Protein AF-A0A4S5CPC9-F1 (afdb_monomer)

Nearest PDB structures (foldseek):
  7tzb-assembly1_B  TM=8.221E-01  e=2.985E+00  Homo sapiens
  4wwf-assembly1_A-3  TM=7.282E-01  e=7.522E+00  Cupriavidus metallidurans CH34

Structure (mmCIF, N/CA/C/O backbone):
data_AF-A0A4S5CPC9-F1
#
_entry.id   AF-A0A4S5CPC9-F1
#
loop_
_atom_site.group_PDB
_atom_site.id
_atom_site.type_symbol
_atom_site.label_atom_id
_atom_site.label_alt_id
_atom_site.label_comp_id
_atom_site.label_asym_id
_atom_site.label_entity_id
_atom_site.label_seq_id
_atom_site.pdbx_PDB_ins_code
_atom_site.Cartn_x
_atom_site.Cartn_y
_atom_site.Cartn_z
_atom_site.occupancy
_atom_site.B_iso_or_equiv
_atom_site.auth_seq_id
_atom_site.auth_comp_id
_atom_site.auth_asym_id
_atom_site.auth_atom_id
_atom_site.pdbx_PDB_model_num
ATOM 1 N N . MET A 1 1 ? -12.170 25.425 6.621 1.00 49.66 1 MET A N 1
ATOM 2 C CA . MET A 1 1 ? -11.217 25.200 7.724 1.00 49.66 1 MET A CA 1
ATOM 3 C C . MET A 1 1 ? -9.866 25.629 7.184 1.00 49.66 1 MET A C 1
ATOM 5 O O . MET A 1 1 ? -9.478 25.085 6.161 1.00 49.66 1 MET A O 1
ATOM 9 N N . GLU A 1 2 ? -9.237 26.669 7.732 1.00 61.16 2 GLU A N 1
ATOM 10 C CA . GLU A 1 2 ? -7.896 27.071 7.282 1.00 61.16 2 GLU A CA 1
ATOM 11 C C . GLU A 1 2 ? -6.891 26.003 7.725 1.00 61.16 2 GLU A C 1
ATOM 13 O O . GLU A 1 2 ? -6.788 25.692 8.913 1.00 61.16 2 GLU A O 1
ATOM 18 N N . THR A 1 3 ? -6.206 25.388 6.764 1.00 80.31 3 THR A N 1
ATOM 19 C CA . THR A 1 3 ? -5.184 24.372 7.024 1.00 80.31 3 THR A CA 1
ATOM 20 C C . THR A 1 3 ? -3.846 25.077 7.215 1.00 80.31 3 THR A C 1
ATOM 22 O O . THR A 1 3 ? -3.402 25.786 6.315 1.00 80.31 3 THR A O 1
ATOM 25 N N . ARG A 1 4 ? -3.211 24.896 8.378 1.00 88.81 4 ARG A N 1
ATOM 26 C CA . ARG A 1 4 ? -1.848 25.394 8.634 1.00 88.81 4 ARG A CA 1
ATOM 27 C C . ARG A 1 4 ? -0.845 24.689 7.718 1.00 88.81 4 ARG A C 1
ATOM 29 O O . ARG A 1 4 ? -1.029 23.507 7.418 1.00 88.81 4 ARG A O 1
ATOM 36 N N . SER A 1 5 ? 0.208 25.389 7.304 1.00 93.56 5 SER A N 1
ATOM 37 C CA . SER A 1 5 ? 1.300 24.780 6.536 1.00 93.56 5 SER A CA 1
ATOM 38 C C . SER A 1 5 ? 2.131 23.826 7.408 1.00 93.56 5 SER A C 1
ATOM 40 O O . SER A 1 5 ? 2.104 23.905 8.640 1.00 93.56 5 SER A O 1
ATOM 42 N N . ILE A 1 6 ? 2.888 22.917 6.781 1.00 90.12 6 ILE A N 1
ATOM 43 C CA . ILE A 1 6 ? 3.770 21.979 7.500 1.00 90.12 6 ILE A CA 1
ATOM 44 C C . ILE A 1 6 ? 4.802 22.752 8.331 1.00 90.12 6 ILE A C 1
ATOM 46 O O . ILE A 1 6 ? 5.051 22.401 9.478 1.00 90.12 6 ILE A O 1
ATOM 50 N N . GLU A 1 7 ? 5.345 23.846 7.803 1.00 94.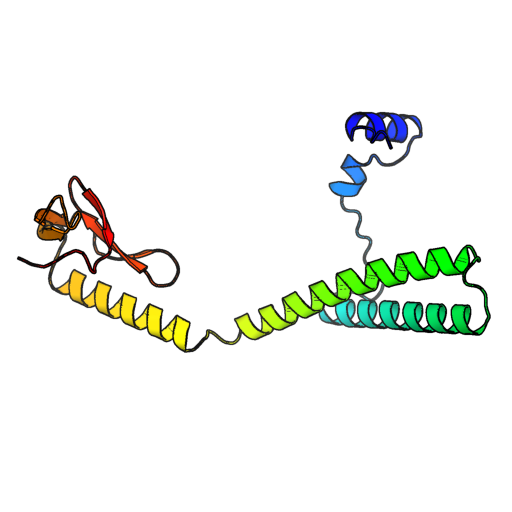31 7 GLU A N 1
ATOM 51 C CA . GLU A 1 7 ? 6.335 24.685 8.484 1.00 94.31 7 GLU A CA 1
ATOM 52 C C . GLU A 1 7 ? 5.752 25.376 9.725 1.00 94.31 7 GLU A C 1
ATOM 54 O O . GLU A 1 7 ? 6.430 25.522 10.744 1.00 94.31 7 GLU A O 1
ATOM 59 N N . GLU A 1 8 ? 4.488 25.801 9.659 1.00 95.81 8 GLU A N 1
ATOM 60 C CA . GLU A 1 8 ? 3.784 26.390 10.799 1.00 95.81 8 GLU A CA 1
ATOM 61 C C . GLU A 1 8 ? 3.524 25.358 11.898 1.00 95.81 8 GLU A C 1
ATOM 63 O O . GLU A 1 8 ? 3.667 25.669 13.083 1.00 95.81 8 GLU A O 1
ATOM 68 N N . LEU A 1 9 ? 3.161 24.134 11.506 1.00 94.50 9 LEU A N 1
ATOM 69 C CA . LEU A 1 9 ? 2.947 23.018 12.424 1.00 94.50 9 LEU A CA 1
ATOM 70 C C . LEU A 1 9 ? 4.259 22.564 13.069 1.00 94.50 9 LEU A C 1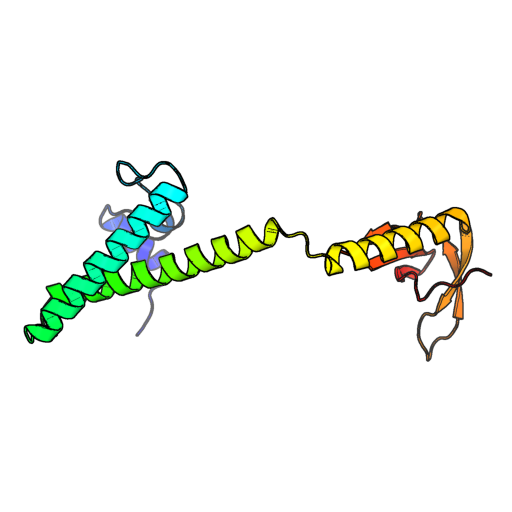
ATOM 72 O O . LEU A 1 9 ? 4.312 22.401 14.285 1.00 94.50 9 LEU A O 1
ATOM 76 N N . ASP A 1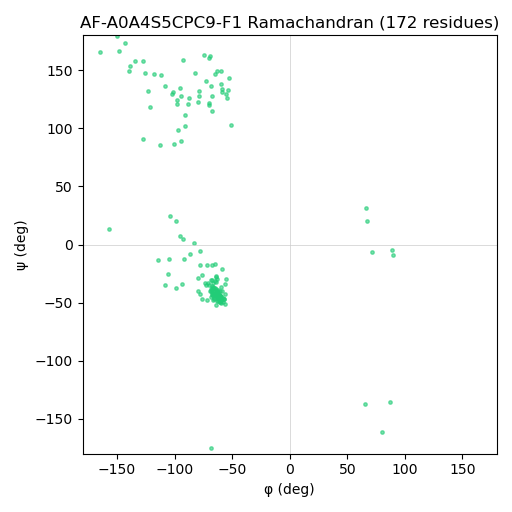 10 ? 5.324 22.424 12.284 1.00 94.88 10 ASP A N 1
ATOM 77 C CA . ASP A 1 10 ? 6.646 22.030 12.767 1.00 94.88 10 ASP A CA 1
ATOM 78 C C . ASP A 1 10 ? 7.212 23.037 13.763 1.00 94.88 10 ASP A C 1
ATOM 80 O O . ASP A 1 10 ? 7.715 22.638 14.814 1.00 94.88 10 ASP A O 1
ATOM 84 N N . ARG A 1 11 ? 7.086 24.339 13.473 1.00 96.88 11 ARG A N 1
ATOM 85 C CA . ARG A 1 11 ? 7.499 25.396 14.401 1.00 96.88 11 ARG A CA 1
ATOM 86 C C . ARG A 1 11 ? 6.743 25.290 15.724 1.00 96.88 11 ARG A C 1
ATOM 88 O O . ARG A 1 11 ? 7.376 25.245 16.774 1.00 96.88 11 ARG A O 1
ATOM 95 N N . ALA A 1 12 ? 5.414 25.189 15.672 1.00 95.94 12 ALA A N 1
ATOM 96 C CA . ALA A 1 12 ? 4.586 25.092 16.873 1.00 95.94 12 ALA A CA 1
ATOM 97 C C . ALA A 1 12 ? 4.909 23.838 17.708 1.00 95.94 12 ALA A C 1
ATOM 99 O O . ALA A 1 12 ? 5.035 23.921 18.927 1.00 95.94 12 ALA A O 1
ATOM 100 N N . LEU A 1 13 ? 5.086 22.680 17.065 1.00 94.31 13 LEU A N 1
ATOM 101 C CA . LEU A 1 13 ? 5.436 21.433 17.753 1.00 94.31 13 LEU A CA 1
ATOM 102 C C . LEU A 1 13 ? 6.844 21.485 18.354 1.00 94.31 13 LEU A C 1
ATOM 104 O O . LEU A 1 13 ? 7.038 21.060 19.494 1.00 94.31 13 LEU A O 1
ATOM 108 N N . SER A 1 14 ? 7.809 22.056 17.630 1.00 94.75 14 SER A N 1
ATOM 109 C CA . SER A 1 14 ? 9.176 22.223 18.124 1.00 94.75 14 SER A CA 1
ATOM 110 C C . SER A 1 14 ? 9.235 23.146 19.343 1.00 94.75 14 SER A C 1
ATOM 112 O O . SER A 1 14 ? 9.982 22.862 20.277 1.00 94.75 14 SER A O 1
ATOM 114 N N . GLU A 1 15 ? 8.455 24.230 19.365 1.00 97.19 15 GLU A N 1
ATOM 115 C CA . GLU A 1 15 ? 8.348 25.138 20.518 1.00 97.19 15 GLU A CA 1
ATOM 116 C C . GLU A 1 15 ? 7.770 24.438 21.758 1.00 97.19 15 GLU A C 1
ATOM 118 O O . GLU A 1 15 ? 8.132 24.765 22.887 1.00 97.19 15 GLU A O 1
ATOM 123 N N . MET A 1 16 ? 6.921 23.427 21.555 1.00 95.62 16 MET A N 1
ATOM 124 C CA . MET A 1 16 ? 6.369 22.580 22.616 1.00 95.62 16 MET A CA 1
ATOM 125 C C . MET A 1 16 ? 7.300 21.425 23.029 1.00 95.62 16 MET A C 1
ATOM 127 O O . MET A 1 16 ? 6.924 20.614 23.876 1.00 95.62 16 MET A O 1
ATOM 131 N N . GLY A 1 17 ? 8.494 21.310 22.437 1.00 90.19 17 GLY A N 1
ATOM 132 C CA . GLY A 1 17 ? 9.411 20.191 22.675 1.00 90.19 17 GLY A CA 1
ATOM 133 C C . GLY A 1 17 ? 8.892 18.846 22.150 1.00 90.19 17 GLY A C 1
ATOM 134 O O . GLY A 1 17 ? 9.326 17.794 22.618 1.00 90.19 17 GLY A O 1
ATOM 135 N N . MET A 1 18 ? 7.945 18.870 21.209 1.00 90.44 18 MET A N 1
ATOM 136 C CA . MET A 1 18 ? 7.380 17.681 20.577 1.00 90.44 18 MET A CA 1
ATOM 137 C C . MET A 1 18 ? 8.132 17.329 19.291 1.00 90.44 18 MET A C 1
ATOM 139 O O . MET A 1 18 ? 8.781 18.169 18.670 1.00 90.44 18 MET A O 1
ATOM 143 N N . LEU A 1 19 ? 8.004 16.068 18.874 1.00 85.88 19 LEU A N 1
ATOM 144 C CA . LEU A 1 19 ? 8.434 15.626 17.550 1.00 85.88 19 LEU A CA 1
ATOM 145 C C . LEU A 1 19 ? 7.677 16.439 16.482 1.00 85.88 19 LEU A C 1
ATOM 147 O O . LEU A 1 19 ? 6.465 16.624 16.602 1.00 85.88 19 LEU A O 1
ATOM 151 N N . THR A 1 20 ? 8.371 16.944 15.463 1.00 91.75 20 THR A N 1
ATOM 152 C CA . THR A 1 20 ? 7.728 17.725 14.394 1.00 91.75 20 THR A CA 1
ATOM 153 C C . THR A 1 20 ? 6.936 16.827 13.438 1.00 91.75 20 THR A C 1
ATOM 155 O O . THR A 1 20 ? 7.162 15.615 13.392 1.00 91.75 20 THR A O 1
ATOM 158 N N . VAL A 1 21 ? 6.028 17.395 12.636 1.00 89.06 21 VAL A N 1
ATOM 159 C CA . VAL A 1 21 ? 5.290 16.641 11.607 1.00 89.06 21 VAL A CA 1
ATOM 160 C C . VAL A 1 21 ? 6.271 16.047 10.601 1.00 89.06 21 VAL A C 1
ATOM 162 O O . VAL A 1 21 ? 6.195 14.859 10.297 1.00 89.06 21 VAL A O 1
ATOM 165 N N . THR A 1 22 ? 7.255 16.830 10.154 1.00 88.50 22 THR A N 1
ATOM 166 C CA . THR A 1 22 ? 8.324 16.337 9.271 1.00 88.50 22 THR A CA 1
ATOM 167 C C . THR A 1 22 ? 9.062 15.152 9.894 1.00 88.50 22 THR A C 1
ATOM 169 O O . THR A 1 22 ? 9.313 14.159 9.217 1.00 88.50 22 THR A O 1
ATOM 172 N N . GLN A 1 23 ? 9.374 15.196 11.190 1.00 84.00 23 GLN A N 1
ATOM 173 C CA . GLN A 1 23 ? 10.034 14.087 11.884 1.00 84.00 23 GLN A CA 1
ATOM 174 C C . GLN A 1 23 ? 9.118 12.872 12.089 1.00 84.00 23 GLN A C 1
ATOM 176 O O . GLN A 1 23 ? 9.599 11.744 12.050 1.00 84.00 23 GLN A O 1
ATOM 181 N N . MET A 1 24 ? 7.813 13.065 12.281 1.00 84.00 24 MET A N 1
ATOM 182 C CA . MET A 1 24 ? 6.840 11.968 12.329 1.00 84.00 24 MET A CA 1
ATOM 183 C C . MET A 1 24 ? 6.688 11.280 10.967 1.00 84.00 24 MET A C 1
ATOM 185 O O . MET A 1 24 ? 6.552 10.063 10.917 1.00 84.00 24 MET A O 1
ATOM 189 N N . ILE A 1 25 ? 6.728 12.044 9.872 1.00 82.19 25 ILE A N 1
ATOM 190 C CA . ILE A 1 25 ? 6.594 11.530 8.500 1.00 82.19 25 ILE A CA 1
ATOM 191 C C . ILE A 1 25 ? 7.897 10.876 8.013 1.00 82.19 25 ILE A C 1
ATOM 193 O O . ILE A 1 25 ? 7.854 9.821 7.385 1.00 82.19 25 ILE A O 1
ATOM 197 N N . HIS A 1 26 ? 9.051 11.496 8.284 1.00 74.12 26 HIS A N 1
ATOM 198 C CA . HIS A 1 26 ? 10.355 11.088 7.742 1.00 74.12 26 HIS A CA 1
ATOM 199 C C . HIS A 1 26 ? 11.277 10.369 8.735 1.00 74.12 26 HIS A C 1
ATOM 201 O O . HIS A 1 26 ? 12.307 9.830 8.326 1.00 74.12 26 HIS A O 1
ATOM 207 N N . GLY A 1 27 ? 10.964 10.381 10.033 1.00 62.28 27 GLY A N 1
ATOM 208 C CA . GLY A 1 27 ? 11.702 9.621 11.044 1.00 62.28 27 GLY A CA 1
ATOM 209 C C . GLY A 1 27 ? 11.505 8.113 10.874 1.00 62.28 27 GLY A C 1
ATOM 210 O O . GLY A 1 27 ? 10.858 7.668 9.935 1.00 62.28 27 GLY A O 1
ATOM 211 N N . GLN A 1 28 ? 12.046 7.302 11.786 1.00 58.09 28 GLN A N 1
ATOM 212 C CA . GLN A 1 28 ? 11.658 5.890 11.906 1.00 58.09 28 GLN A CA 1
ATOM 213 C C . GLN A 1 28 ? 10.560 5.766 12.974 1.00 58.09 28 GLN A C 1
ATOM 215 O O . GLN A 1 28 ? 10.891 5.569 14.143 1.00 58.09 28 GLN A O 1
ATOM 220 N N . PRO A 1 29 ? 9.258 5.873 12.648 1.00 54.66 29 PRO A N 1
ATOM 221 C CA . PRO A 1 29 ? 8.198 5.963 13.644 1.00 54.66 29 PRO A CA 1
ATOM 222 C C . PRO A 1 29 ? 7.531 4.596 13.856 1.00 54.66 29 PRO A C 1
ATOM 224 O O . PRO A 1 29 ? 6.403 4.514 14.329 1.00 54.66 29 PRO A O 1
ATOM 227 N N . LEU A 1 30 ? 8.204 3.501 13.493 1.00 56.69 30 LEU A N 1
ATOM 228 C CA . LEU A 1 30 ? 7.661 2.153 13.608 1.00 56.69 30 LEU A CA 1
ATOM 229 C C . LEU A 1 30 ? 8.442 1.381 14.666 1.00 56.69 30 LEU A C 1
ATOM 231 O O . LEU A 1 30 ? 9.378 0.638 14.369 1.00 56.69 30 LEU A O 1
ATOM 235 N N . MET A 1 31 ? 8.030 1.530 15.925 1.00 60.28 31 MET A N 1
ATOM 236 C CA . MET A 1 31 ? 8.317 0.483 16.898 1.00 60.28 31 MET A CA 1
ATOM 237 C C . MET A 1 31 ? 7.495 -0.743 16.506 1.00 60.28 31 MET A C 1
ATOM 239 O O . MET A 1 31 ? 6.266 -0.713 16.524 1.00 60.28 31 MET A O 1
ATOM 243 N N . ARG A 1 32 ? 8.179 -1.824 16.118 1.00 63.59 32 ARG A N 1
ATOM 244 C CA . ARG A 1 32 ? 7.526 -3.108 15.848 1.00 63.59 32 ARG A CA 1
ATOM 245 C C . ARG A 1 32 ? 6.804 -3.577 17.109 1.00 63.59 32 ARG A C 1
ATOM 247 O O . ARG A 1 32 ? 7.398 -3.603 18.186 1.00 63.59 32 ARG A O 1
ATOM 254 N N . HIS A 1 33 ? 5.540 -3.970 16.968 1.00 70.69 33 HIS A N 1
ATOM 255 C CA . HIS A 1 33 ? 4.837 -4.662 18.042 1.00 70.69 33 HIS A CA 1
ATOM 256 C C . HIS A 1 33 ? 5.583 -5.963 18.367 1.00 70.69 33 HIS A C 1
ATOM 258 O O . HIS A 1 33 ? 6.030 -6.674 17.462 1.00 70.69 33 HIS A O 1
ATOM 264 N N . ALA A 1 34 ? 5.717 -6.289 19.654 1.00 72.25 34 ALA A N 1
ATOM 265 C CA . ALA A 1 34 ? 6.350 -7.532 20.080 1.00 72.25 34 ALA A CA 1
ATOM 266 C C . ALA A 1 34 ? 5.653 -8.737 19.420 1.00 72.25 34 ALA A C 1
ATOM 268 O O . ALA A 1 34 ? 4.425 -8.832 19.444 1.00 72.25 34 ALA A O 1
ATOM 269 N N . GLY A 1 35 ? 6.431 -9.630 18.805 1.00 74.38 35 GLY A N 1
ATOM 270 C CA . GLY A 1 35 ? 5.921 -10.818 18.110 1.00 74.38 35 GLY A CA 1
ATOM 271 C C . GLY A 1 35 ? 5.564 -10.629 16.630 1.00 74.38 35 GLY A C 1
ATOM 272 O O . GLY A 1 35 ? 5.262 -11.617 15.974 1.00 74.38 35 GLY A O 1
ATOM 273 N N . VAL A 1 36 ? 5.641 -9.410 16.084 1.00 86.25 36 VAL A N 1
ATOM 274 C CA . VAL A 1 36 ? 5.508 -9.164 14.639 1.00 86.25 36 VAL A CA 1
ATOM 275 C C . VAL A 1 36 ? 6.905 -9.062 14.027 1.00 86.25 36 VAL A C 1
ATOM 277 O O . VAL A 1 36 ? 7.570 -8.026 14.131 1.00 86.25 36 VAL A O 1
ATOM 280 N N . CYS A 1 37 ? 7.382 -10.158 13.436 1.00 85.44 37 CYS A N 1
ATOM 281 C CA . CYS A 1 37 ? 8.747 -10.272 12.911 1.00 85.44 37 CYS A CA 1
ATOM 282 C C . CYS A 1 37 ? 8.839 -10.430 11.389 1.00 85.44 37 CYS A C 1
ATOM 284 O O . CYS A 1 37 ? 9.921 -10.230 10.837 1.00 85.44 37 CYS A O 1
ATOM 286 N N . ASP A 1 38 ? 7.728 -10.721 10.722 1.00 85.56 38 ASP A N 1
ATOM 287 C CA . ASP A 1 38 ? 7.622 -10.932 9.277 1.00 85.56 38 ASP A CA 1
ATOM 288 C C . ASP A 1 38 ? 6.226 -10.517 8.765 1.00 85.56 38 ASP A C 1
ATOM 290 O O . ASP A 1 38 ? 5.380 -10.040 9.526 1.00 85.56 38 ASP A O 1
ATOM 294 N N . LEU A 1 39 ? 5.997 -10.641 7.453 1.00 88.06 39 LEU A N 1
ATOM 295 C CA . LEU A 1 39 ? 4.737 -10.236 6.820 1.00 88.06 39 LEU A CA 1
ATOM 296 C C . LEU A 1 39 ? 3.554 -11.129 7.217 1.00 88.06 39 LEU A C 1
ATOM 298 O O . LEU A 1 39 ? 2.432 -10.632 7.309 1.00 88.06 39 LEU A O 1
ATOM 302 N N . ASP A 1 40 ? 3.790 -12.410 7.497 1.00 86.06 40 ASP A N 1
ATOM 303 C CA . ASP A 1 40 ? 2.735 -13.351 7.884 1.00 86.06 40 ASP A CA 1
ATOM 304 C C . ASP A 1 40 ? 2.240 -13.061 9.304 1.00 86.06 40 ASP A C 1
ATOM 306 O O . ASP A 1 40 ? 1.039 -12.909 9.546 1.00 86.06 40 ASP A O 1
ATOM 310 N N . THR A 1 41 ? 3.172 -12.886 10.242 1.00 88.62 41 THR A N 1
ATOM 311 C CA . THR A 1 41 ? 2.873 -12.466 11.617 1.00 88.62 41 THR A CA 1
ATOM 312 C C . THR A 1 41 ? 2.263 -11.064 11.655 1.00 88.62 41 THR A C 1
ATOM 314 O O . THR A 1 41 ? 1.376 -10.804 12.472 1.00 88.62 41 THR A O 1
ATOM 317 N N . PHE A 1 42 ? 2.644 -10.173 10.731 1.00 90.38 42 PHE A N 1
ATOM 318 C CA . PHE A 1 42 ? 1.984 -8.877 10.560 1.00 90.38 42 PHE A CA 1
ATOM 319 C C . PHE A 1 42 ? 0.539 -9.022 10.071 1.00 90.38 42 PHE A C 1
ATOM 321 O O . PHE A 1 42 ? -0.355 -8.414 10.662 1.00 90.38 42 PHE A O 1
ATOM 328 N N . LYS A 1 43 ? 0.279 -9.869 9.064 1.00 91.12 43 LYS A N 1
ATOM 329 C CA . LYS A 1 43 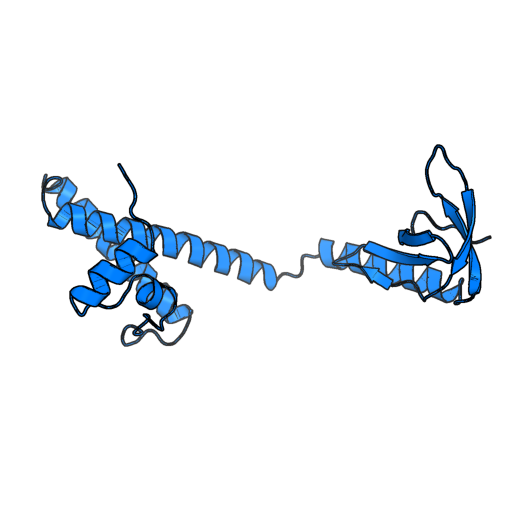? -1.080 -10.157 8.575 1.00 91.12 43 LYS A CA 1
ATOM 330 C C . LYS A 1 43 ? -1.974 -10.687 9.686 1.00 91.12 43 LYS A C 1
ATOM 332 O O . LYS A 1 43 ? -3.109 -10.233 9.848 1.00 91.12 43 LYS A O 1
ATOM 337 N N . GLN A 1 44 ? -1.461 -11.646 10.451 1.00 90.50 44 GLN A N 1
ATOM 338 C CA . GLN A 1 44 ? -2.183 -12.252 11.560 1.00 90.50 44 GLN A CA 1
ATOM 339 C C . GLN A 1 44 ? -2.541 -11.203 12.616 1.00 90.50 44 GLN A C 1
ATOM 341 O O . GLN A 1 44 ? -3.695 -11.112 13.035 1.00 90.50 44 GLN A O 1
ATOM 346 N N . TRP A 1 45 ? -1.568 -10.381 13.013 1.00 92.56 45 TRP A N 1
ATOM 347 C CA . TRP A 1 45 ? -1.787 -9.306 13.975 1.00 92.56 45 TRP A CA 1
ATOM 348 C C . TRP A 1 45 ? -2.803 -8.275 13.467 1.00 92.56 45 TRP A C 1
ATOM 350 O O . TRP A 1 45 ? -3.714 -7.897 14.204 1.00 92.56 45 TRP A O 1
ATOM 360 N N . LEU A 1 46 ? -2.697 -7.866 12.201 1.00 92.88 46 LEU A N 1
ATOM 361 C CA . LEU A 1 46 ? -3.600 -6.901 11.579 1.00 92.88 46 LEU A CA 1
ATOM 362 C C . LEU A 1 46 ? -5.040 -7.430 11.510 1.00 92.88 46 LEU A C 1
ATOM 364 O O . LEU A 1 46 ? -5.977 -6.720 11.872 1.00 92.88 46 LEU A O 1
ATOM 368 N N . THR A 1 47 ? -5.204 -8.698 11.125 1.00 93.44 47 THR A N 1
ATOM 369 C CA . THR A 1 47 ? -6.505 -9.385 11.087 1.00 93.44 47 THR A CA 1
ATOM 370 C C . THR A 1 47 ? -7.129 -9.433 12.479 1.00 93.44 47 THR A C 1
ATOM 372 O O . THR A 1 47 ? -8.279 -9.037 12.656 1.00 93.44 47 THR A O 1
ATOM 375 N N . MET A 1 48 ? -6.353 -9.833 13.492 1.00 94.88 48 MET A N 1
ATOM 376 C CA . MET A 1 48 ? -6.809 -9.872 14.883 1.00 94.88 48 MET A CA 1
ATOM 377 C C . MET A 1 4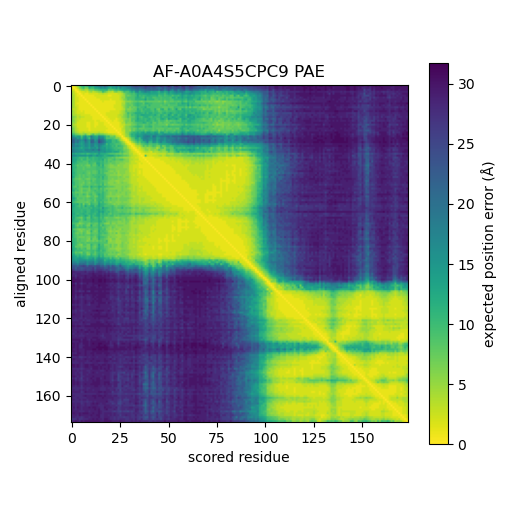8 ? -7.286 -8.493 15.361 1.00 94.88 48 MET A C 1
ATOM 379 O O . MET A 1 48 ? -8.365 -8.385 15.938 1.00 94.88 48 MET A O 1
ATOM 383 N N . ARG A 1 49 ? -6.528 -7.422 15.086 1.00 94.25 49 ARG A N 1
ATOM 384 C CA . ARG A 1 49 ? -6.890 -6.054 15.499 1.00 94.25 49 ARG A CA 1
ATOM 385 C C . ARG A 1 49 ? -8.121 -5.514 14.785 1.00 94.25 49 ARG A C 1
ATOM 387 O O . ARG A 1 49 ? -8.956 -4.858 15.417 1.00 94.25 49 ARG A O 1
ATOM 394 N N . HIS A 1 50 ? -8.254 -5.812 13.496 1.00 95.00 50 HIS A N 1
ATOM 395 C CA . HIS A 1 50 ? -9.455 -5.503 12.732 1.00 95.00 50 HIS A CA 1
ATOM 396 C C . HIS A 1 50 ? -10.684 -6.209 13.333 1.00 95.00 50 HIS A C 1
ATOM 398 O O . HIS A 1 50 ? -11.684 -5.556 13.636 1.00 95.00 50 HIS A O 1
ATOM 404 N N . GLU A 1 51 ? -10.593 -7.517 13.592 1.00 95.88 51 GLU A N 1
ATOM 405 C CA . GLU A 1 51 ? -11.686 -8.297 14.183 1.00 95.88 51 GLU A CA 1
ATOM 406 C C . GLU A 1 51 ? -12.071 -7.828 15.590 1.00 95.88 51 GLU A C 1
ATOM 408 O O . GLU A 1 51 ? -13.258 -7.704 15.894 1.00 95.88 51 GLU A O 1
ATOM 413 N N . GLU A 1 52 ? -11.093 -7.559 16.458 1.00 95.38 52 GLU A N 1
ATOM 414 C CA . GLU A 1 52 ? -11.329 -7.025 17.804 1.00 95.38 52 GLU A CA 1
ATOM 415 C C . GLU A 1 52 ? -12.094 -5.700 17.746 1.00 95.38 52 GLU A C 1
ATOM 417 O O . GLU A 1 52 ? -13.127 -5.548 18.402 1.00 95.38 52 GLU A O 1
ATOM 422 N N . SER A 1 53 ? -11.632 -4.770 16.907 1.00 95.38 53 SER A N 1
ATOM 423 C CA . SER A 1 53 ? -12.256 -3.453 16.752 1.00 95.38 53 SER A CA 1
ATOM 424 C C . SER A 1 53 ? -13.679 -3.572 16.198 1.00 95.38 53 SER A C 1
ATOM 426 O O . SER A 1 53 ? -14.586 -2.875 16.654 1.00 95.38 53 SER A O 1
ATOM 428 N N . LEU A 1 54 ? -13.909 -4.498 15.261 1.00 95.56 54 LEU A N 1
ATOM 429 C CA . LEU A 1 54 ? -15.236 -4.768 14.708 1.00 95.56 54 LEU A CA 1
ATOM 430 C C . LEU A 1 54 ? -16.189 -5.351 15.763 1.00 95.56 54 LEU A C 1
ATOM 432 O O . LEU A 1 54 ? -17.337 -4.911 15.860 1.00 95.56 54 LEU A O 1
ATOM 436 N N . ARG A 1 55 ? -15.719 -6.294 16.591 1.00 97.56 55 ARG A N 1
ATOM 437 C CA . ARG A 1 55 ? -16.508 -6.852 17.704 1.00 97.56 55 ARG A CA 1
ATOM 438 C C . ARG A 1 55 ? -16.859 -5.776 18.731 1.00 97.56 55 ARG A C 1
ATOM 440 O O . ARG A 1 55 ? -18.015 -5.690 19.139 1.00 97.56 55 ARG A O 1
ATOM 447 N N . MET A 1 56 ? -15.899 -4.931 19.112 1.00 97.00 56 MET A N 1
ATOM 448 C CA . MET A 1 56 ? -16.136 -3.816 20.038 1.00 97.00 56 MET A CA 1
ATOM 449 C C . MET A 1 56 ? -17.152 -2.821 19.473 1.00 97.00 56 MET A C 1
ATOM 451 O O . MET A 1 56 ? -18.089 -2.443 20.173 1.00 97.00 56 MET A O 1
ATOM 455 N N . LYS A 1 57 ? -17.011 -2.444 18.196 1.00 96.44 57 LYS A N 1
ATOM 456 C CA . LYS A 1 57 ? -17.962 -1.571 17.500 1.00 96.44 57 LYS A CA 1
ATOM 457 C C . LYS A 1 57 ? -19.373 -2.151 17.555 1.00 96.44 57 LYS A C 1
ATOM 459 O O . LYS A 1 57 ? -20.302 -1.449 17.942 1.00 96.44 57 LYS A O 1
ATOM 464 N N . ALA A 1 58 ? -19.530 -3.423 17.186 1.00 97.06 58 ALA A N 1
ATOM 465 C CA . ALA A 1 58 ? -20.826 -4.094 17.200 1.00 97.06 58 ALA A CA 1
ATOM 466 C C . ALA A 1 58 ? -21.438 -4.124 18.609 1.00 97.06 58 ALA A C 1
ATOM 468 O O . ALA A 1 58 ? -22.611 -3.795 18.766 1.00 97.06 58 ALA A O 1
ATOM 469 N N . GLY 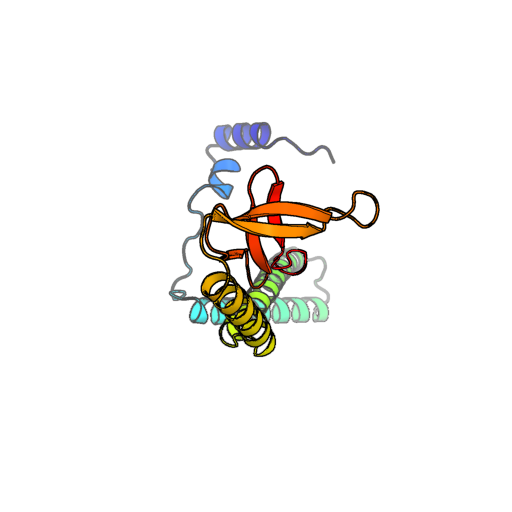A 1 59 ? -20.639 -4.443 19.633 1.00 97.56 59 GLY A N 1
ATOM 470 C CA . GLY A 1 59 ? -21.088 -4.429 21.027 1.00 97.56 59 GLY A CA 1
ATOM 471 C C . GLY A 1 59 ? -21.566 -3.049 21.484 1.00 97.56 59 GLY A C 1
ATOM 472 O O . GLY A 1 59 ? -22.635 -2.934 22.071 1.00 97.56 59 GLY A O 1
ATOM 473 N N . LEU A 1 60 ? -20.827 -1.986 21.156 1.00 97.25 60 LEU A N 1
ATOM 474 C CA . LEU A 1 60 ? -21.205 -0.619 21.526 1.00 97.25 60 LEU A CA 1
ATOM 475 C C . LEU A 1 60 ? -22.478 -0.133 20.822 1.00 97.25 60 LEU A C 1
ATOM 477 O O . LEU A 1 60 ? -23.235 0.620 21.429 1.00 97.25 60 LEU A O 1
ATOM 481 N N . ILE A 1 61 ? -22.728 -0.568 19.583 1.00 96.75 61 ILE A N 1
ATOM 482 C CA . ILE A 1 61 ? -23.988 -0.293 18.872 1.00 96.75 61 ILE A CA 1
ATOM 483 C C . ILE A 1 61 ? -25.150 -1.003 19.568 1.00 96.75 61 ILE A C 1
ATOM 485 O O . ILE A 1 61 ? -26.176 -0.391 19.846 1.00 96.75 61 ILE A O 1
ATOM 489 N N . VAL A 1 62 ? -24.988 -2.290 19.891 1.00 97.81 62 VAL A N 1
ATOM 490 C CA . VAL A 1 62 ? -26.017 -3.062 20.610 1.00 97.81 62 VAL A CA 1
ATOM 491 C C . VAL A 1 62 ? -26.328 -2.437 21.976 1.00 97.81 62 VAL A C 1
ATOM 493 O O . VAL A 1 62 ? -27.488 -2.390 22.378 1.00 97.81 62 VAL A O 1
ATOM 496 N N . ASP A 1 63 ? -25.313 -1.902 22.651 1.00 97.56 63 ASP A N 1
ATOM 497 C CA . ASP A 1 63 ? -25.442 -1.210 23.934 1.00 97.56 63 ASP A CA 1
ATOM 498 C C . ASP A 1 63 ? -25.984 0.235 23.827 1.00 97.56 63 ASP A C 1
ATOM 500 O O . ASP A 1 63 ? -26.177 0.882 24.860 1.00 97.56 63 ASP A O 1
ATOM 504 N N . GLY A 1 64 ? -26.189 0.779 22.619 1.00 96.69 64 GLY A N 1
ATOM 505 C CA . GLY A 1 64 ? -26.633 2.164 22.406 1.00 96.69 64 GLY A CA 1
ATOM 506 C C . GLY A 1 64 ? -25.614 3.232 22.843 1.00 96.69 64 GLY A C 1
ATOM 507 O O . GLY A 1 64 ? -25.990 4.298 23.341 1.00 96.69 64 GLY A O 1
ATOM 508 N N . LYS A 1 65 ? -24.312 2.931 22.740 1.00 96.81 65 LYS A N 1
ATOM 509 C CA . LYS A 1 65 ? -23.191 3.768 23.213 1.00 96.81 65 LYS A CA 1
ATOM 510 C C . LYS A 1 65 ? -22.460 4.511 22.091 1.00 96.81 65 LYS A C 1
ATOM 512 O O . LYS A 1 65 ? -21.303 4.898 22.261 1.00 96.81 65 LYS A O 1
ATOM 517 N N . GLU A 1 66 ? -23.110 4.766 20.962 1.00 96.12 66 GLU A N 1
ATOM 518 C CA . GLU A 1 66 ? -22.491 5.385 19.780 1.00 96.12 66 GLU A CA 1
ATOM 519 C C . GLU A 1 66 ? -22.017 6.829 20.006 1.00 96.12 66 GLU A C 1
ATOM 521 O O . GLU A 1 66 ? -21.214 7.345 19.239 1.00 96.12 66 GLU A O 1
ATOM 526 N N . LYS A 1 67 ? -22.486 7.490 21.071 1.00 94.88 67 LYS A N 1
ATOM 527 C CA . LYS A 1 67 ? -22.054 8.846 21.459 1.00 94.88 67 LYS A CA 1
ATOM 528 C C . LYS A 1 67 ? -20.896 8.864 22.463 1.00 94.88 67 LYS A C 1
ATOM 530 O O . LYS A 1 67 ? -20.574 9.922 22.991 1.00 94.88 67 LYS A O 1
ATOM 535 N N . SER A 1 68 ? -20.340 7.705 22.812 1.00 94.88 68 SER A N 1
ATOM 536 C CA . SER A 1 68 ? -19.233 7.624 23.770 1.00 94.88 68 SER A CA 1
ATOM 537 C C . SER A 1 68 ? -17.887 7.913 23.103 1.00 94.88 68 SER A C 1
ATOM 539 O O . SER A 1 68 ? -17.663 7.515 21.963 1.00 94.88 68 SER A O 1
ATOM 541 N N . GLU A 1 69 ? -16.950 8.515 23.841 1.00 95.50 69 GLU A N 1
ATOM 542 C CA . GLU A 1 69 ? -15.559 8.701 23.382 1.00 95.50 69 GLU A CA 1
ATOM 543 C C . GLU A 1 69 ? -14.903 7.363 23.008 1.00 95.50 69 GLU A C 1
ATOM 545 O O . GLU A 1 69 ? -14.132 7.271 22.054 1.00 95.50 69 GLU A O 1
ATOM 550 N N . LEU A 1 70 ? -15.260 6.289 23.723 1.00 94.31 70 LEU A N 1
ATOM 551 C CA . LEU A 1 70 ? -14.805 4.941 23.398 1.00 94.31 70 LEU A CA 1
ATOM 552 C C . LEU A 1 70 ? -15.289 4.501 22.011 1.00 94.31 70 LEU A C 1
ATOM 554 O O . LEU A 1 70 ? -14.534 3.861 21.286 1.00 94.31 70 LEU A O 1
ATOM 558 N N . PHE A 1 71 ? -16.520 4.838 21.624 1.00 95.94 71 PHE A N 1
ATOM 559 C CA . PHE A 1 71 ? -17.026 4.521 20.292 1.00 95.94 71 PHE A CA 1
ATOM 560 C C . PHE A 1 71 ? -16.253 5.265 19.202 1.00 95.94 71 PHE A C 1
ATOM 562 O O . PHE A 1 71 ? -15.878 4.649 18.206 1.00 95.94 71 PHE A O 1
ATOM 569 N N . GLU A 1 72 ? -15.945 6.548 19.405 1.00 95.12 72 GLU A N 1
ATOM 570 C CA . GLU A 1 72 ? -15.114 7.321 18.474 1.00 95.12 72 GLU A CA 1
ATOM 571 C C . GLU A 1 72 ? -13.709 6.721 18.342 1.00 95.12 72 GLU A C 1
ATOM 573 O O . GLU A 1 72 ? -13.221 6.510 17.228 1.00 95.12 72 GLU A O 1
ATOM 578 N N . TRP A 1 73 ? -13.094 6.351 19.470 1.00 95.25 73 TRP A N 1
ATOM 579 C CA . TRP A 1 73 ? -11.799 5.674 19.493 1.00 95.25 73 TRP A CA 1
ATOM 580 C C . TRP A 1 73 ? -11.842 4.343 18.730 1.00 95.25 73 TRP A C 1
ATOM 582 O O . TRP A 1 73 ? -10.992 4.098 17.870 1.00 95.25 73 TRP A O 1
ATOM 592 N N . VAL A 1 74 ? -12.854 3.503 18.983 1.00 96.38 74 VAL A N 1
ATOM 593 C CA . VAL A 1 74 ? -13.039 2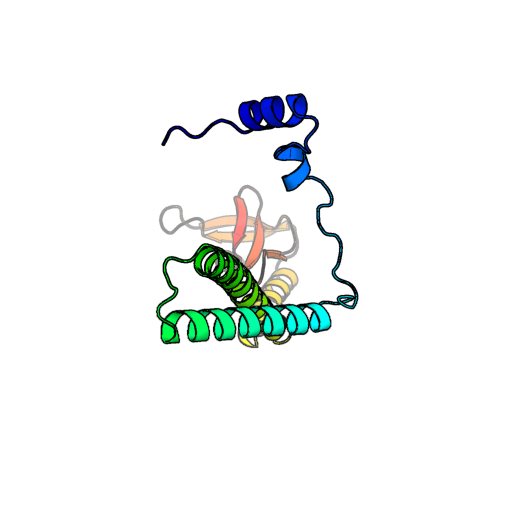.213 18.296 1.00 96.38 74 VAL A CA 1
ATOM 594 C C . VAL A 1 74 ? -13.253 2.416 16.797 1.00 96.38 74 VAL A C 1
ATOM 596 O O . VAL A 1 74 ? -12.690 1.674 15.995 1.00 96.38 74 VAL A O 1
ATOM 599 N N . MET A 1 75 ? -14.028 3.425 16.398 1.00 95.88 75 MET A N 1
ATOM 600 C CA . MET A 1 75 ? -14.287 3.730 14.991 1.00 95.88 75 MET A CA 1
ATOM 601 C C . MET A 1 75 ? -13.024 4.179 14.254 1.00 95.88 75 MET A C 1
ATOM 603 O O . MET A 1 75 ? -12.779 3.699 13.146 1.00 95.88 75 MET A O 1
ATOM 607 N N . ALA A 1 76 ? -12.204 5.038 14.866 1.00 94.19 76 ALA A N 1
ATOM 608 C CA . ALA A 1 76 ? -10.936 5.475 14.284 1.00 94.19 76 ALA A CA 1
ATOM 609 C C . ALA A 1 76 ? -9.971 4.295 14.070 1.00 94.19 76 ALA A C 1
ATOM 611 O O . ALA A 1 76 ? -9.409 4.139 12.986 1.00 94.19 76 ALA A O 1
ATOM 612 N N . HIS A 1 77 ? -9.837 3.416 15.068 1.00 92.62 77 HIS A N 1
ATOM 613 C CA . HIS A 1 77 ? -8.973 2.235 14.974 1.00 92.62 77 HIS A CA 1
ATOM 614 C C . HIS A 1 77 ? -9.503 1.220 13.963 1.00 92.62 77 HIS A C 1
ATOM 616 O O . HIS A 1 77 ? -8.744 0.718 13.137 1.00 92.62 77 HIS A O 1
ATOM 622 N N . HIS A 1 78 ? -10.812 0.958 13.974 1.00 93.81 78 HIS A N 1
ATOM 623 C CA . HIS A 1 78 ? -11.447 0.090 12.991 1.00 93.81 78 HIS A CA 1
ATOM 624 C C . HIS A 1 78 ? -11.200 0.593 11.566 1.00 93.81 78 HIS A C 1
ATOM 626 O O . HIS A 1 78 ? -10.829 -0.202 10.707 1.00 93.81 78 HIS A O 1
ATOM 632 N N . ALA A 1 79 ? -11.383 1.892 11.305 1.00 93.31 79 ALA A N 1
ATOM 633 C CA . ALA A 1 79 ? -11.138 2.479 9.989 1.00 93.31 79 ALA A CA 1
ATOM 634 C C . ALA A 1 79 ? -9.674 2.305 9.554 1.00 93.31 79 ALA A C 1
ATOM 636 O O . ALA A 1 79 ? -9.429 1.781 8.468 1.00 93.31 79 ALA A O 1
ATOM 637 N N . ALA A 1 80 ? -8.721 2.644 10.429 1.00 93.31 80 ALA A N 1
ATOM 638 C CA . ALA A 1 80 ? -7.296 2.505 10.142 1.00 93.31 80 ALA A CA 1
ATOM 639 C C . ALA A 1 80 ? -6.903 1.049 9.834 1.00 93.31 80 ALA A C 1
ATOM 641 O O . ALA A 1 80 ? -6.272 0.778 8.814 1.00 93.31 80 ALA A O 1
ATOM 642 N N . PHE A 1 81 ? -7.313 0.086 10.668 1.00 94.50 81 PHE A N 1
ATOM 643 C CA . PHE A 1 81 ? -6.995 -1.324 10.427 1.00 94.50 81 PHE A CA 1
ATOM 644 C C . PHE A 1 81 ? -7.700 -1.888 9.193 1.00 94.50 81 PHE A C 1
ATOM 646 O O . PHE A 1 81 ? -7.101 -2.693 8.486 1.00 94.50 81 PHE A O 1
ATOM 653 N N . SER A 1 82 ? -8.934 -1.459 8.906 1.00 92.31 82 SER A N 1
ATOM 654 C CA . SER A 1 82 ? -9.671 -1.895 7.711 1.00 92.31 82 SER A CA 1
ATOM 655 C C . SER A 1 82 ? -8.953 -1.474 6.432 1.00 92.31 82 SER A C 1
ATOM 657 O O . SER A 1 82 ? -8.749 -2.296 5.544 1.00 92.31 82 SER A O 1
ATOM 659 N N . GLU A 1 83 ? -8.543 -0.207 6.342 1.00 93.62 83 GLU A N 1
ATOM 660 C CA . GLU A 1 83 ? -7.861 0.323 5.159 1.00 93.62 83 GLU A CA 1
ATOM 661 C C . GLU A 1 83 ? -6.513 -0.371 4.930 1.00 93.62 83 GLU A C 1
ATOM 663 O O . GLU A 1 83 ? -6.215 -0.812 3.818 1.00 93.62 83 GLU A O 1
ATOM 668 N N . VAL A 1 84 ? -5.724 -0.543 5.996 1.00 92.69 84 VAL A N 1
ATOM 669 C CA . VAL A 1 84 ? -4.437 -1.240 5.906 1.00 92.69 84 VAL A CA 1
ATOM 670 C C . VAL A 1 84 ? -4.640 -2.707 5.531 1.00 92.69 84 VAL A C 1
ATOM 672 O O . VAL A 1 84 ? -3.901 -3.200 4.687 1.00 92.69 84 VAL A O 1
ATOM 675 N N . LEU A 1 85 ? -5.638 -3.403 6.089 1.00 91.75 85 LEU A N 1
ATOM 676 C CA . LEU A 1 85 ? -5.892 -4.816 5.786 1.00 91.75 85 LEU A CA 1
ATOM 677 C C . LEU A 1 85 ? -6.323 -5.021 4.333 1.00 91.75 85 LEU A C 1
ATOM 679 O O . LEU A 1 85 ? -5.769 -5.887 3.664 1.00 91.75 85 LEU A O 1
ATOM 683 N N . VAL A 1 86 ? -7.232 -4.187 3.817 1.00 90.75 86 VAL A N 1
ATOM 684 C CA . VAL A 1 86 ? -7.663 -4.240 2.409 1.00 90.75 86 VAL A CA 1
ATOM 685 C C . VAL A 1 86 ? -6.482 -4.029 1.464 1.00 90.75 86 VAL A C 1
ATOM 687 O O . VAL A 1 86 ? -6.316 -4.783 0.506 1.00 90.75 86 VAL A O 1
ATOM 690 N N . ASN A 1 87 ? -5.635 -3.037 1.742 1.00 90.50 87 ASN A N 1
ATOM 691 C CA . ASN A 1 87 ? -4.457 -2.764 0.920 1.00 90.50 87 ASN A CA 1
ATOM 692 C C . ASN A 1 87 ? -3.385 -3.856 1.062 1.00 90.50 87 ASN A C 1
ATOM 694 O O . ASN A 1 87 ? -2.712 -4.204 0.096 1.00 90.50 87 ASN A O 1
ATOM 698 N N . PHE A 1 88 ? -3.232 -4.429 2.253 1.00 90.00 88 PHE A N 1
ATOM 699 C CA . PHE A 1 88 ? -2.300 -5.523 2.494 1.00 90.00 88 PHE A CA 1
ATOM 700 C C . PHE A 1 88 ? -2.738 -6.804 1.772 1.00 90.00 88 PHE A C 1
ATOM 702 O O . PHE A 1 88 ? -1.922 -7.483 1.148 1.00 90.00 88 PHE A O 1
ATOM 709 N N . ASP A 1 89 ? -4.030 -7.128 1.804 1.00 87.00 89 ASP A N 1
ATOM 710 C CA . ASP A 1 89 ? -4.590 -8.262 1.073 1.00 87.00 89 ASP A CA 1
ATOM 711 C C . ASP A 1 89 ? -4.560 -8.041 -0.439 1.00 87.00 89 ASP A C 1
ATOM 713 O O . ASP A 1 89 ? -4.230 -8.975 -1.164 1.00 87.00 89 ASP A O 1
ATOM 717 N N . SER A 1 90 ? -4.820 -6.824 -0.929 1.00 83.50 90 SER A N 1
ATOM 718 C CA . SER A 1 90 ? -4.731 -6.531 -2.364 1.00 83.50 90 SER A CA 1
ATOM 719 C C . SER A 1 90 ? -3.305 -6.696 -2.888 1.00 83.50 90 SER A C 1
ATOM 721 O O . SER A 1 90 ? -3.114 -7.317 -3.930 1.00 83.50 90 SER A O 1
ATOM 723 N N . VAL A 1 91 ? -2.293 -6.242 -2.144 1.00 80.38 91 VAL A N 1
ATOM 724 C CA . VAL A 1 91 ? -0.883 -6.454 -2.500 1.00 80.38 91 VAL A CA 1
ATOM 725 C C . VAL A 1 91 ? -0.499 -7.929 -2.428 1.00 80.38 91 VAL A C 1
ATOM 727 O O . VAL A 1 91 ? 0.254 -8.382 -3.279 1.00 80.38 91 VAL A O 1
ATOM 730 N N . ASN A 1 92 ? -1.017 -8.704 -1.472 1.00 68.50 92 ASN A N 1
ATOM 731 C CA . ASN A 1 92 ? -0.733 -10.142 -1.405 1.00 68.50 92 ASN A CA 1
ATOM 732 C C . ASN A 1 92 ? -1.460 -10.952 -2.483 1.00 68.50 92 ASN A C 1
ATOM 734 O O . ASN A 1 92 ? -0.907 -11.936 -2.970 1.00 68.50 92 ASN A O 1
ATOM 738 N N . LEU A 1 93 ? -2.666 -10.547 -2.884 1.00 62.16 93 LEU A N 1
ATOM 739 C CA . LEU A 1 93 ? -3.377 -11.114 -4.033 1.00 62.16 93 LEU A CA 1
ATOM 740 C C . LEU A 1 93 ? -2.629 -10.790 -5.333 1.00 62.16 93 LEU A C 1
ATOM 742 O O . LEU A 1 93 ? -2.293 -11.689 -6.093 1.00 62.16 93 LEU A O 1
ATOM 746 N N . LEU A 1 94 ? -2.224 -9.533 -5.521 1.00 54.59 94 LEU A N 1
ATOM 747 C CA . LEU A 1 94 ? -1.378 -9.129 -6.647 1.00 54.59 94 LEU A CA 1
ATOM 748 C C . LEU A 1 94 ? 0.018 -9.774 -6.589 1.00 54.59 94 LEU A C 1
ATOM 750 O O . LEU A 1 94 ? 0.611 -10.050 -7.622 1.00 54.59 94 LEU A O 1
ATOM 754 N N . GLY A 1 95 ? 0.550 -10.040 -5.396 1.00 50.16 95 GLY A N 1
ATOM 755 C CA . GLY A 1 95 ? 1.836 -10.701 -5.166 1.00 50.16 95 GLY A CA 1
ATOM 756 C C . GLY A 1 95 ? 1.794 -12.214 -5.391 1.00 50.16 95 GLY A C 1
ATOM 757 O O . GLY A 1 95 ? 2.805 -12.801 -5.772 1.00 50.16 95 GLY A O 1
ATOM 758 N N . SER A 1 96 ? 0.625 -12.838 -5.227 1.00 47.03 96 SER A N 1
ATOM 759 C CA . SER A 1 96 ? 0.377 -14.225 -5.639 1.00 47.03 96 SER A CA 1
ATOM 760 C C . SER A 1 96 ? 0.102 -14.326 -7.143 1.00 47.03 96 SER A C 1
ATOM 762 O O . SER A 1 96 ? 0.537 -15.294 -7.765 1.00 47.03 96 SER A O 1
ATOM 764 N N . ASP A 1 97 ? -0.446 -13.275 -7.760 1.00 43.75 97 ASP A N 1
ATOM 765 C CA . ASP A 1 97 ? -0.490 -13.118 -9.220 1.00 43.75 97 ASP A CA 1
ATOM 766 C C . ASP A 1 97 ? 0.887 -12.810 -9.841 1.00 43.75 97 ASP A C 1
ATOM 768 O O . ASP A 1 97 ? 1.088 -13.038 -11.029 1.00 43.75 97 ASP A O 1
ATOM 772 N N . VAL A 1 98 ? 1.879 -12.361 -9.061 1.00 46.78 98 VAL A N 1
ATOM 773 C CA . VAL A 1 98 ? 3.274 -12.205 -9.532 1.00 46.78 98 VAL A CA 1
ATOM 774 C C . VAL A 1 98 ? 4.009 -13.556 -9.588 1.00 46.78 98 VAL A C 1
ATOM 776 O O . VAL A 1 98 ? 4.995 -13.681 -10.312 1.00 46.78 98 VAL A O 1
ATOM 779 N N . GLN A 1 99 ? 3.514 -14.599 -8.905 1.00 42.66 99 GLN A N 1
ATOM 780 C CA . GLN A 1 99 ? 4.009 -15.976 -9.081 1.00 42.66 99 GLN A CA 1
ATOM 781 C C . GLN A 1 99 ? 3.321 -16.735 -10.224 1.00 42.66 99 GLN A C 1
ATOM 783 O O . GLN A 1 99 ? 3.791 -17.802 -10.620 1.00 42.66 99 GLN A O 1
ATOM 788 N N . ALA A 1 100 ? 2.271 -16.165 -10.813 1.00 46.41 100 ALA A N 1
ATOM 789 C CA . ALA A 1 100 ? 1.779 -16.563 -12.118 1.00 46.41 100 ALA A CA 1
ATOM 790 C C . ALA A 1 100 ? 2.300 -15.557 -13.152 1.00 46.41 100 ALA A C 1
ATOM 792 O O . ALA A 1 100 ? 1.617 -14.593 -13.492 1.00 46.41 100 ALA A O 1
ATOM 793 N N . GLU A 1 101 ? 3.505 -15.773 -13.692 1.00 46.06 101 GLU A N 1
ATOM 794 C CA . GLU A 1 101 ? 3.838 -15.183 -14.992 1.00 46.06 101 GLU A CA 1
ATOM 795 C C . GLU A 1 101 ? 2.708 -15.553 -15.962 1.00 46.06 101 GLU A C 1
ATOM 797 O O . GLU A 1 101 ? 2.570 -16.704 -16.382 1.00 46.06 101 GLU A O 1
ATOM 802 N N . GLN A 1 102 ? 1.830 -14.584 -16.226 1.00 51.66 102 GLN A N 1
ATOM 803 C CA . GLN A 1 102 ? 0.608 -14.790 -16.985 1.00 51.66 102 GLN A CA 1
ATOM 804 C C . GLN A 1 102 ? 0.982 -15.430 -18.332 1.00 51.66 102 GLN A C 1
ATOM 806 O O . GLN A 1 102 ? 1.819 -14.865 -19.048 1.00 51.66 102 GLN A O 1
ATOM 811 N N . PRO A 1 103 ? 0.389 -16.577 -18.716 1.00 53.91 103 PRO A N 1
ATOM 812 C CA . PRO A 1 103 ? 0.765 -17.287 -19.939 1.00 53.91 103 PRO A CA 1
ATOM 813 C C . PRO A 1 103 ? 0.680 -16.394 -21.186 1.00 53.91 103 PRO A C 1
ATOM 815 O O . PRO A 1 103 ? 1.491 -16.544 -22.094 1.00 53.91 103 PRO A O 1
ATOM 818 N N . GLU A 1 104 ? -0.214 -15.400 -21.203 1.00 54.53 104 GLU A N 1
ATOM 819 C CA . GLU A 1 104 ? -0.305 -14.417 -22.289 1.00 54.53 104 GLU A CA 1
ATOM 820 C C . GLU A 1 104 ? 0.838 -13.389 -22.312 1.00 54.53 104 GLU A C 1
ATOM 822 O O . GLU A 1 104 ? 1.297 -13.005 -23.388 1.00 54.53 104 GLU A O 1
ATOM 827 N N . ARG A 1 105 ? 1.361 -12.964 -21.153 1.00 57.16 105 ARG A N 1
ATOM 828 C CA . ARG A 1 105 ? 2.512 -12.043 -21.078 1.00 57.16 105 ARG A CA 1
ATOM 829 C C . ARG A 1 105 ? 3.786 -12.742 -21.552 1.00 57.16 105 ARG A C 1
ATOM 831 O O . ARG A 1 105 ? 4.545 -12.164 -22.331 1.00 57.16 105 ARG A O 1
ATOM 838 N N . ASN A 1 106 ? 3.953 -14.011 -21.170 1.00 63.84 106 ASN A N 1
ATOM 839 C CA . ASN A 1 106 ? 5.017 -14.875 -21.683 1.00 63.84 106 ASN A CA 1
ATOM 840 C C . ASN A 1 106 ? 4.852 -15.156 -23.181 1.00 63.84 106 ASN A C 1
ATOM 842 O O . ASN A 1 106 ? 5.833 -15.092 -23.917 1.00 63.84 106 ASN A O 1
ATOM 846 N N . HIS A 1 107 ? 3.627 -15.371 -23.664 1.00 73.56 107 HIS A N 1
ATOM 847 C CA . HIS A 1 107 ? 3.367 -15.569 -25.089 1.00 73.56 107 HIS A CA 1
ATOM 848 C C . HIS A 1 107 ? 3.716 -14.329 -25.930 1.00 73.56 107 HIS A C 1
ATOM 850 O O . HIS A 1 107 ? 4.457 -14.431 -26.906 1.00 73.56 107 HIS A O 1
ATOM 856 N N . ASN A 1 108 ? 3.265 -13.139 -25.522 1.00 80.38 108 ASN A N 1
ATOM 857 C CA . ASN A 1 108 ? 3.549 -11.892 -26.240 1.00 80.38 108 ASN A CA 1
ATOM 858 C C . ASN A 1 108 ? 5.042 -11.549 -26.236 1.00 80.38 108 ASN A C 1
ATOM 860 O O . ASN A 1 108 ? 5.583 -11.093 -27.246 1.00 80.38 108 ASN A O 1
ATOM 864 N N . ARG A 1 109 ? 5.737 -11.824 -25.128 1.00 83.62 109 ARG A N 1
ATOM 865 C CA . ARG A 1 109 ? 7.189 -11.661 -25.056 1.00 83.62 109 ARG A CA 1
ATOM 866 C C . ARG A 1 109 ? 7.924 -12.655 -25.956 1.00 83.62 109 ARG A C 1
ATOM 868 O O . ARG A 1 109 ? 8.816 -12.236 -26.686 1.00 83.62 109 ARG A O 1
ATOM 875 N N . GLN A 1 110 ? 7.517 -13.924 -25.983 1.00 84.81 110 GLN A N 1
ATOM 876 C CA . GLN A 1 110 ? 8.085 -14.934 -26.888 1.00 84.81 110 GLN A CA 1
ATOM 877 C C . GLN A 1 110 ? 7.899 -14.555 -28.365 1.00 84.81 110 GLN A C 1
ATOM 879 O O . GLN A 1 110 ? 8.821 -14.712 -29.167 1.00 84.81 110 GLN A O 1
ATOM 884 N N . LEU A 1 111 ? 6.735 -14.010 -28.736 1.00 87.81 111 LEU A N 1
ATOM 885 C CA . LEU A 1 111 ? 6.495 -13.497 -30.088 1.00 87.81 111 LEU A CA 1
ATOM 886 C C . LEU A 1 111 ? 7.412 -12.311 -30.420 1.00 87.81 111 LEU A C 1
ATOM 888 O O . LEU A 1 111 ? 7.985 -12.263 -31.511 1.00 87.81 111 LEU A O 1
ATOM 892 N N . ALA A 1 112 ? 7.601 -11.384 -29.477 1.00 89.81 112 ALA A N 1
ATOM 893 C CA . ALA A 1 112 ? 8.521 -10.261 -29.640 1.00 89.81 112 ALA A CA 1
ATOM 894 C C . ALA A 1 112 ? 9.983 -10.724 -29.772 1.00 89.81 112 ALA A C 1
ATOM 896 O O . ALA A 1 112 ? 10.717 -10.221 -30.625 1.00 89.81 112 ALA A O 1
ATOM 897 N N . GLU A 1 113 ? 10.400 -11.720 -28.986 1.00 91.38 113 GLU A N 1
ATOM 898 C CA . GLU A 1 113 ? 11.735 -12.324 -29.061 1.00 91.38 113 GLU A CA 1
ATOM 899 C C . GLU A 1 113 ? 11.964 -12.988 -30.419 1.00 91.38 113 GLU A C 1
ATOM 901 O O . GLU A 1 113 ? 12.996 -12.757 -31.052 1.00 91.38 113 GLU A O 1
ATOM 906 N N . LEU A 1 114 ? 10.983 -13.749 -30.911 1.00 90.44 114 LEU A N 1
ATOM 907 C CA . LEU A 1 114 ? 11.045 -14.374 -32.229 1.00 90.44 114 LEU A CA 1
ATOM 908 C C . LEU A 1 114 ? 11.149 -13.325 -33.346 1.00 90.44 114 LEU A C 1
ATOM 910 O O . LEU A 1 114 ? 11.952 -13.489 -34.269 1.00 90.44 114 LEU A O 1
ATOM 914 N N . ALA A 1 115 ? 10.374 -12.240 -33.261 1.00 90.75 115 ALA A N 1
ATOM 915 C CA . ALA A 1 115 ? 10.415 -11.147 -34.230 1.00 90.75 115 ALA A CA 1
ATOM 916 C C . ALA A 1 115 ? 11.795 -10.467 -34.259 1.00 90.75 115 ALA A C 1
ATOM 918 O O . ALA A 1 115 ? 12.382 -10.309 -35.333 1.00 90.75 115 ALA A O 1
ATOM 919 N N . VAL A 1 116 ? 12.352 -10.146 -33.087 1.00 93.25 116 VAL A N 1
ATOM 920 C CA . VAL A 1 116 ? 13.691 -9.553 -32.952 1.00 93.25 116 VAL A CA 1
ATOM 921 C C . VAL A 1 116 ? 14.774 -10.493 -33.482 1.00 93.25 116 VAL A C 1
ATOM 923 O O . VAL A 1 116 ? 15.635 -10.066 -34.253 1.00 93.25 116 VAL A O 1
ATOM 926 N N . GLN A 1 117 ? 14.730 -11.779 -33.126 1.00 91.75 117 GLN A N 1
ATOM 927 C CA . GLN A 1 117 ? 15.705 -12.765 -33.598 1.00 91.75 117 GLN A CA 1
ATOM 928 C C . GLN A 1 117 ? 15.653 -12.928 -35.119 1.00 91.75 117 GLN A C 1
ATOM 930 O O . GLN A 1 117 ? 16.693 -12.916 -35.782 1.00 91.75 117 GLN A O 1
ATOM 935 N N . LYS A 1 118 ? 14.449 -13.042 -35.690 1.00 91.94 118 LYS A N 1
ATOM 936 C CA . LYS A 1 118 ? 14.254 -13.158 -37.140 1.00 91.94 118 LYS A CA 1
ATOM 937 C C . LYS A 1 118 ? 14.792 -11.928 -37.872 1.00 91.94 118 LYS A C 1
ATOM 939 O O . LYS A 1 118 ? 15.484 -12.078 -38.882 1.00 91.94 118 LYS A O 1
ATOM 944 N N . PHE A 1 119 ? 14.508 -10.735 -37.352 1.00 92.25 119 PHE A N 1
ATOM 945 C CA . PHE A 1 119 ? 15.001 -9.489 -37.927 1.00 92.25 119 PHE A CA 1
ATOM 946 C C . PHE A 1 119 ? 16.529 -9.407 -37.862 1.00 92.25 119 PHE A C 1
ATOM 948 O O . PHE A 1 119 ? 17.168 -9.245 -38.896 1.00 92.25 119 PHE A O 1
ATOM 955 N N . ASN A 1 120 ? 17.130 -9.622 -36.689 1.00 91.94 120 ASN A N 1
ATOM 956 C CA . ASN A 1 120 ? 18.583 -9.534 -36.501 1.00 91.94 120 ASN A CA 1
ATOM 957 C C . ASN A 1 120 ? 19.361 -10.592 -37.297 1.00 91.94 120 ASN A C 1
ATOM 959 O O . ASN A 1 120 ? 20.502 -10.354 -37.686 1.00 91.94 120 ASN A O 1
ATOM 963 N N . ARG A 1 121 ? 18.754 -11.753 -37.577 1.00 89.56 121 ARG A N 1
ATOM 964 C CA . ARG A 1 121 ? 19.355 -12.787 -38.434 1.00 89.56 121 ARG A CA 1
ATOM 965 C C . ARG A 1 121 ? 19.481 -12.348 -39.893 1.00 89.56 121 ARG A C 1
ATOM 967 O O . ARG A 1 121 ? 20.363 -12.828 -40.596 1.00 89.56 121 ARG A O 1
ATOM 974 N N . THR A 1 122 ? 18.570 -11.496 -40.354 1.00 86.88 122 THR A N 1
ATOM 975 C CA . THR A 1 122 ? 18.449 -11.102 -41.765 1.00 86.88 122 THR A CA 1
ATOM 976 C C . THR A 1 122 ? 18.961 -9.690 -42.033 1.00 86.88 122 THR A C 1
ATOM 978 O O . THR A 1 122 ? 19.414 -9.414 -43.137 1.00 86.88 122 THR A O 1
ATOM 981 N N . ASN A 1 123 ? 18.955 -8.821 -41.022 1.00 89.62 123 ASN A N 1
ATOM 982 C CA . ASN A 1 123 ? 19.319 -7.414 -41.125 1.00 89.62 123 ASN A CA 1
ATOM 983 C C . ASN A 1 123 ? 20.381 -7.085 -40.071 1.00 89.62 123 ASN A C 1
ATOM 985 O O . ASN A 1 123 ? 20.072 -6.718 -38.936 1.00 89.62 123 ASN A O 1
ATOM 989 N N . ALA A 1 124 ? 21.650 -7.226 -40.450 1.00 89.75 124 ALA A N 1
ATOM 990 C CA . ALA A 1 124 ? 22.765 -6.800 -39.613 1.00 89.75 124 ALA A CA 1
ATOM 991 C C . ALA A 1 124 ? 22.825 -5.264 -39.517 1.00 89.75 124 ALA A C 1
ATOM 993 O O . ALA A 1 124 ? 22.271 -4.549 -40.355 1.00 89.75 124 ALA A O 1
ATOM 994 N N . VAL A 1 125 ? 23.546 -4.743 -38.524 1.00 91.69 125 VAL A N 1
ATOM 995 C CA . VAL A 1 125 ? 23.849 -3.305 -38.438 1.00 91.69 125 VAL A CA 1
ATOM 996 C C . VAL A 1 125 ? 24.485 -2.825 -39.750 1.00 91.69 125 VAL A C 1
ATOM 998 O O . VAL A 1 125 ? 25.375 -3.478 -40.289 1.00 91.69 125 VAL A O 1
ATOM 1001 N N . GLY A 1 126 ? 23.997 -1.702 -40.275 1.00 88.56 126 GLY A N 1
ATOM 1002 C CA . GLY A 1 126 ? 24.355 -1.144 -41.580 1.00 88.56 126 GLY A CA 1
ATOM 1003 C C . GLY A 1 126 ? 23.479 -1.624 -42.745 1.00 88.56 126 GLY A C 1
ATOM 1004 O O . GLY A 1 126 ? 23.567 -1.059 -43.835 1.00 88.56 126 GLY A O 1
ATOM 1005 N N . THR A 1 127 ? 22.611 -2.622 -42.541 1.00 92.88 127 THR A N 1
ATOM 1006 C CA . THR A 1 127 ? 21.679 -3.091 -43.582 1.00 92.88 127 THR A CA 1
ATOM 1007 C C . THR A 1 127 ? 20.635 -2.021 -43.872 1.00 92.88 127 THR A C 1
ATOM 1009 O O . THR A 1 127 ? 20.088 -1.412 -42.949 1.00 92.88 127 THR A O 1
ATOM 1012 N N . LYS A 1 128 ? 20.355 -1.796 -45.160 1.00 92.94 128 LYS A N 1
ATOM 1013 C CA . LYS A 1 128 ? 19.308 -0.873 -45.597 1.00 92.94 128 LYS A CA 1
ATOM 1014 C C . LYS A 1 128 ? 17.938 -1.530 -45.473 1.00 92.94 128 LYS A C 1
ATOM 1016 O O . LYS A 1 128 ? 17.742 -2.650 -45.931 1.00 92.94 128 LYS A O 1
ATOM 1021 N N . VAL A 1 129 ? 17.005 -0.800 -44.887 1.00 91.62 129 VAL A N 1
ATOM 1022 C CA . VAL A 1 129 ? 15.621 -1.205 -44.656 1.00 91.62 129 VAL A CA 1
ATOM 1023 C C . VAL A 1 129 ? 14.687 -0.072 -45.060 1.00 91.62 129 VAL A C 1
ATOM 1025 O O . VAL A 1 129 ? 15.080 1.097 -45.112 1.00 91.62 129 VAL A O 1
ATOM 1028 N N . THR A 1 130 ? 13.440 -0.415 -45.341 1.00 91.94 130 THR A N 1
ATOM 1029 C CA . THR A 1 130 ? 12.388 0.548 -45.639 1.00 91.94 130 THR A CA 1
ATOM 1030 C C . THR A 1 130 ? 11.566 0.795 -44.381 1.00 91.94 130 THR A C 1
ATOM 1032 O O . THR A 1 130 ? 10.977 -0.128 -43.830 1.00 91.94 130 THR A O 1
ATOM 1035 N N . TYR A 1 131 ? 11.515 2.041 -43.922 1.00 91.38 131 TYR A N 1
ATOM 1036 C CA . TYR A 1 131 ? 10.712 2.466 -42.780 1.00 91.38 131 TYR A CA 1
ATOM 1037 C C . TYR A 1 131 ? 9.429 3.159 -43.239 1.00 91.38 131 TYR A C 1
ATOM 1039 O O . TYR A 1 131 ? 9.466 4.079 -44.060 1.00 91.38 131 TYR A O 1
ATOM 1047 N N . LEU A 1 132 ? 8.296 2.743 -42.680 1.00 89.75 132 LEU A N 1
ATOM 1048 C CA . LEU A 1 132 ? 7.001 3.381 -42.874 1.00 89.75 132 LEU A CA 1
ATOM 1049 C C . LEU A 1 132 ? 6.780 4.444 -41.787 1.00 89.75 132 LEU A C 1
ATOM 1051 O O . LEU A 1 132 ? 6.444 4.124 -40.647 1.00 89.75 132 LEU A O 1
ATOM 1055 N N . LYS A 1 133 ? 6.969 5.721 -42.140 1.00 80.69 133 LYS A N 1
ATOM 1056 C CA . LYS A 1 133 ? 6.917 6.836 -41.181 1.00 80.69 133 LYS A CA 1
ATOM 1057 C C . LYS A 1 133 ? 5.482 7.204 -40.785 1.00 80.69 133 LYS A C 1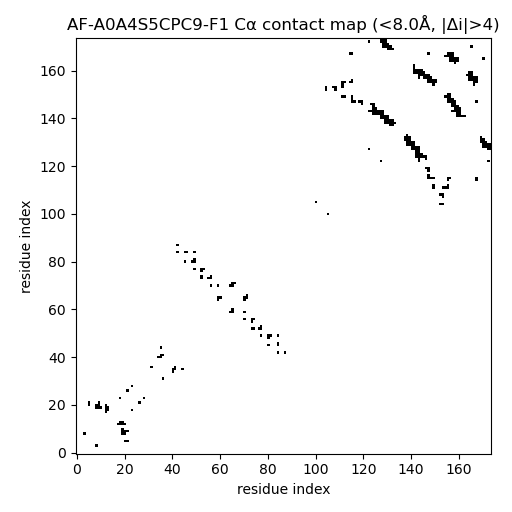
ATOM 1059 O O . LYS A 1 133 ? 5.186 7.334 -39.599 1.00 80.69 133 LYS A O 1
ATOM 1064 N N . SER A 1 134 ? 4.589 7.334 -41.765 1.00 71.56 134 SER A N 1
ATOM 1065 C CA . SER A 1 134 ? 3.139 7.507 -41.590 1.00 71.56 134 SER A CA 1
ATOM 1066 C C . SER A 1 134 ? 2.409 7.236 -42.912 1.00 71.56 134 SER A C 1
ATOM 1068 O O . SER A 1 134 ? 3.038 7.223 -43.971 1.00 71.56 134 SER A O 1
ATOM 1070 N N . GLU A 1 135 ? 1.083 7.066 -42.874 1.00 64.69 135 GLU A N 1
ATOM 1071 C CA . GLU A 1 135 ? 0.247 6.909 -44.083 1.00 64.69 135 GLU A CA 1
ATOM 1072 C C . GLU A 1 135 ? 0.344 8.110 -45.043 1.00 64.69 135 GLU A C 1
ATOM 1074 O O . GLU A 1 135 ? 0.071 7.977 -46.233 1.00 64.69 135 GLU A O 1
ATOM 1079 N N . ILE A 1 136 ? 0.761 9.272 -44.530 1.00 59.41 136 ILE A N 1
ATOM 1080 C CA . ILE A 1 136 ? 0.808 10.548 -45.255 1.00 59.41 136 ILE A CA 1
ATOM 1081 C C . ILE A 1 136 ? 2.222 10.844 -45.783 1.00 59.41 136 ILE A C 1
ATOM 1083 O O . ILE A 1 136 ? 2.370 11.370 -46.882 1.00 59.41 136 ILE A O 1
ATOM 1087 N N . GLU A 1 137 ? 3.270 10.508 -45.024 1.00 64.69 137 GLU A N 1
ATOM 1088 C CA . GLU A 1 137 ? 4.667 10.814 -45.384 1.00 64.69 137 GLU A CA 1
ATOM 1089 C C . GLU A 1 137 ? 5.363 9.691 -46.177 1.00 64.69 137 GLU A C 1
ATOM 1091 O O . GLU A 1 137 ? 6.427 9.914 -46.753 1.00 64.69 137 GLU A O 1
ATOM 1096 N N . GLY A 1 138 ? 4.763 8.498 -46.246 1.00 79.12 138 GLY A N 1
ATOM 1097 C CA . GLY A 1 138 ? 5.225 7.400 -47.095 1.00 79.12 138 GLY A CA 1
ATOM 1098 C C . GLY A 1 138 ? 6.397 6.584 -46.532 1.00 79.12 138 GLY A C 1
ATOM 1099 O O . GLY A 1 138 ? 6.652 6.542 -45.324 1.00 79.12 138 GLY A O 1
ATOM 1100 N N . LYS A 1 139 ? 7.073 5.862 -47.434 1.00 86.81 139 LYS A N 1
ATOM 1101 C CA . LYS A 1 139 ? 8.181 4.943 -47.133 1.00 86.81 139 LYS A CA 1
ATOM 1102 C C . LYS A 1 139 ? 9.531 5.642 -47.315 1.00 86.81 139 LYS A C 1
ATOM 1104 O O . LYS A 1 139 ? 9.763 6.279 -48.339 1.00 86.81 139 LYS A O 1
ATOM 1109 N N . GLN A 1 140 ? 10.440 5.471 -46.360 1.00 87.62 140 GLN A N 1
ATOM 1110 C CA . GLN A 1 140 ? 11.794 6.023 -46.400 1.00 87.62 140 GLN A CA 1
ATOM 1111 C C . GLN A 1 140 ? 12.835 4.909 -46.272 1.00 87.62 140 GLN A C 1
ATOM 1113 O O . GLN A 1 140 ? 12.755 4.082 -45.368 1.00 87.62 140 GLN A O 1
ATOM 1118 N N . ILE A 1 141 ? 13.845 4.908 -47.144 1.00 90.81 141 ILE A N 1
ATOM 1119 C CA . ILE A 1 141 ? 14.991 4.001 -47.014 1.00 90.81 141 ILE A CA 1
ATOM 1120 C C . ILE A 1 141 ? 15.949 4.562 -45.959 1.00 90.81 141 ILE A C 1
ATOM 1122 O O . ILE A 1 141 ? 16.357 5.721 -46.032 1.00 90.81 141 ILE A O 1
ATOM 1126 N N . THR A 1 142 ? 16.317 3.731 -44.992 1.00 92.00 142 THR A N 1
ATOM 1127 C CA . THR A 1 142 ? 17.258 4.052 -43.909 1.00 92.00 142 THR A CA 1
ATOM 1128 C C . THR A 1 142 ? 18.118 2.826 -43.579 1.00 92.00 142 THR A C 1
ATOM 1130 O O . THR A 1 142 ? 17.910 1.754 -44.144 1.00 92.00 142 THR A O 1
ATOM 1133 N N . ALA A 1 143 ? 19.124 2.974 -42.718 1.00 93.12 143 ALA A N 1
ATOM 1134 C CA . ALA A 1 143 ? 20.012 1.900 -42.291 1.00 93.12 143 ALA A CA 1
ATOM 1135 C C . ALA A 1 143 ? 19.802 1.539 -40.814 1.00 93.12 143 ALA A C 1
ATOM 1137 O O . ALA A 1 143 ? 19.538 2.401 -39.973 1.00 93.12 143 ALA A O 1
ATOM 1138 N N . VAL A 1 144 ? 19.957 0.254 -40.493 1.00 93.88 144 VAL A N 1
ATOM 1139 C CA . VAL A 1 144 ? 19.933 -0.247 -39.112 1.00 93.88 144 VAL A CA 1
ATOM 1140 C C . VAL A 1 144 ? 21.184 0.221 -38.370 1.00 93.88 144 VAL A C 1
ATOM 1142 O O . VAL A 1 144 ? 22.299 -0.101 -38.767 1.00 93.88 144 VAL A O 1
ATOM 1145 N N . VAL A 1 145 ? 21.015 0.941 -37.261 1.00 94.25 145 VAL A N 1
ATOM 1146 C CA . VAL A 1 145 ? 22.125 1.490 -36.456 1.00 94.25 145 VAL A CA 1
ATOM 1147 C C . VAL A 1 145 ? 22.518 0.548 -35.322 1.00 94.25 145 VAL A C 1
ATOM 1149 O O . VAL A 1 145 ? 23.686 0.468 -34.945 1.00 94.25 145 VAL A O 1
ATOM 1152 N N . LYS A 1 146 ? 21.546 -0.173 -34.756 1.00 92.62 146 LYS A N 1
AT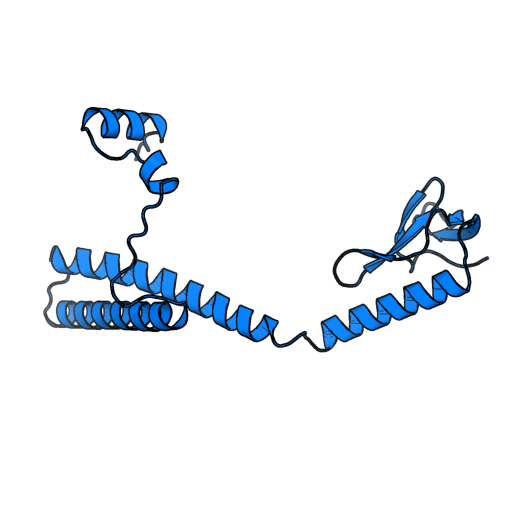OM 1153 C CA . LYS A 1 146 ? 21.753 -1.146 -33.675 1.00 92.62 146 LYS A CA 1
ATOM 1154 C C . LYS A 1 146 ? 20.905 -2.391 -33.919 1.00 92.62 146 LYS A C 1
ATOM 1156 O O . LYS A 1 146 ? 19.851 -2.260 -34.542 1.00 92.62 146 LYS A O 1
ATOM 1161 N N . PRO A 1 147 ? 21.314 -3.563 -33.397 1.00 93.25 147 PRO A N 1
ATOM 1162 C CA . PRO A 1 147 ? 20.450 -4.734 -33.395 1.00 93.25 147 PRO A CA 1
ATOM 1163 C C . PRO A 1 147 ? 19.095 -4.397 -32.770 1.00 93.25 147 PRO A C 1
ATOM 1165 O O . PRO A 1 147 ? 19.019 -3.623 -31.811 1.00 93.25 147 PRO A O 1
ATOM 1168 N N . ALA A 1 148 ? 18.034 -4.979 -33.317 1.00 94.06 148 ALA A N 1
ATOM 1169 C CA . ALA A 1 148 ? 16.706 -4.876 -32.747 1.00 94.06 148 ALA A CA 1
ATOM 1170 C C . ALA A 1 148 ? 16.674 -5.455 -31.324 1.00 94.06 148 ALA A C 1
ATOM 1172 O O . ALA A 1 148 ? 17.431 -6.376 -30.999 1.00 94.06 148 ALA A O 1
ATOM 1173 N N . TYR A 1 149 ? 15.798 -4.910 -30.485 1.00 93.75 149 TYR A N 1
ATOM 1174 C CA . TYR A 1 149 ? 15.668 -5.243 -29.069 1.00 93.75 149 TYR A CA 1
ATOM 1175 C C . TYR A 1 149 ? 14.215 -5.094 -28.609 1.00 93.75 149 TYR A C 1
ATOM 1177 O O . TYR A 1 149 ? 13.394 -4.496 -29.298 1.00 93.75 149 TYR A O 1
ATOM 1185 N N . ILE A 1 150 ? 13.892 -5.630 -27.432 1.00 93.25 150 ILE A N 1
ATOM 1186 C CA . ILE A 1 150 ? 12.568 -5.460 -26.820 1.00 93.25 150 ILE A CA 1
ATOM 1187 C C . ILE A 1 150 ? 12.614 -4.270 -25.863 1.00 93.25 150 ILE A C 1
ATOM 1189 O O . ILE A 1 150 ? 13.476 -4.212 -24.985 1.00 93.25 150 ILE A O 1
ATOM 1193 N N . GLN A 1 151 ? 11.685 -3.329 -26.020 1.00 89.50 151 GLN A N 1
ATOM 1194 C CA . GLN A 1 151 ? 11.477 -2.217 -25.099 1.00 89.50 151 GLN A CA 1
ATOM 1195 C C . GLN A 1 151 ? 10.266 -2.494 -24.202 1.00 89.50 151 GLN A C 1
ATOM 1197 O O . GLN A 1 151 ? 9.181 -2.818 -24.687 1.00 89.50 151 GLN A O 1
ATOM 1202 N N . GLY A 1 152 ? 10.447 -2.338 -22.888 1.00 83.56 152 GLY A N 1
ATOM 1203 C CA . GLY A 1 152 ? 9.416 -2.678 -21.906 1.00 83.56 152 GLY A CA 1
ATOM 1204 C C . GLY A 1 152 ? 9.123 -4.180 -21.891 1.00 83.56 152 GLY A C 1
ATOM 1205 O O . GLY A 1 152 ? 10.039 -5.003 -21.960 1.00 83.56 152 GLY A O 1
ATOM 1206 N N . ASP A 1 153 ? 7.841 -4.529 -21.815 1.00 77.44 153 ASP A N 1
ATOM 1207 C CA . ASP A 1 153 ? 7.427 -5.916 -21.593 1.00 77.44 153 ASP A CA 1
ATOM 1208 C C . ASP A 1 153 ? 7.468 -6.771 -22.872 1.00 77.44 153 ASP A C 1
ATOM 1210 O O . ASP A 1 153 ? 7.883 -7.931 -22.816 1.00 77.44 153 ASP A O 1
ATOM 1214 N N . SER A 1 154 ? 7.057 -6.220 -24.024 1.00 88.50 154 SER A N 1
ATOM 1215 C CA . SER A 1 154 ? 6.858 -7.001 -25.261 1.00 88.50 154 SER A CA 1
ATOM 1216 C C . SER A 1 154 ? 6.936 -6.207 -26.575 1.00 88.50 154 SER A C 1
ATOM 1218 O O . SER A 1 154 ? 6.566 -6.739 -27.615 1.00 88.50 154 SER A O 1
ATOM 1220 N N . SER A 1 155 ? 7.428 -4.963 -26.584 1.00 91.06 155 SER A N 1
ATOM 1221 C CA . SER A 1 155 ? 7.467 -4.154 -27.815 1.00 91.06 155 SER A CA 1
ATOM 1222 C C . SER A 1 155 ? 8.785 -4.348 -28.576 1.00 91.06 155 SER A C 1
ATOM 1224 O O . SER A 1 155 ? 9.825 -3.905 -28.082 1.00 91.06 155 SER A O 1
ATOM 1226 N N . PRO A 1 156 ? 8.792 -4.981 -29.763 1.00 94.44 156 PRO A N 1
ATOM 1227 C CA . PRO A 1 156 ? 10.004 -5.170 -30.551 1.00 94.44 156 PRO A CA 1
ATOM 1228 C C . PRO A 1 156 ? 10.362 -3.882 -31.317 1.00 94.44 156 PRO A C 1
ATOM 1230 O O . PRO A 1 156 ? 9.577 -3.368 -32.115 1.00 94.44 156 PRO A O 1
ATOM 1233 N N . MET A 1 157 ? 11.566 -3.363 -31.082 1.00 95.19 157 MET A N 1
ATOM 1234 C CA . MET A 1 157 ? 12.045 -2.074 -31.587 1.00 95.19 157 MET A CA 1
ATOM 1235 C C . MET A 1 157 ? 13.385 -2.213 -32.313 1.00 95.19 157 MET A C 1
ATOM 1237 O O . MET A 1 157 ? 14.165 -3.127 -32.048 1.00 95.19 157 MET A O 1
ATOM 1241 N N . VAL A 1 158 ? 13.696 -1.258 -33.185 1.00 95.31 158 VAL A N 1
ATOM 1242 C CA . VAL A 1 158 ? 14.997 -1.121 -33.849 1.00 95.31 158 VAL A CA 1
ATOM 1243 C C . VAL A 1 158 ? 15.404 0.349 -33.917 1.00 95.31 158 VAL A C 1
ATOM 1245 O O . VAL A 1 158 ? 14.557 1.239 -33.972 1.00 95.31 158 VAL A O 1
ATOM 1248 N N . VAL A 1 159 ? 16.711 0.618 -33.891 1.00 94.56 159 VAL A N 1
ATOM 1249 C CA . VAL A 1 159 ? 17.243 1.977 -34.070 1.00 94.56 159 VAL A CA 1
ATOM 1250 C C . VAL A 1 159 ? 17.679 2.163 -35.516 1.00 94.56 159 VAL A C 1
ATOM 1252 O O . VAL A 1 159 ? 18.512 1.399 -36.007 1.00 94.56 159 VAL A O 1
ATOM 1255 N N . LEU A 1 160 ? 17.145 3.189 -36.171 1.00 92.94 160 LEU A N 1
ATOM 1256 C CA . LEU A 1 160 ? 17.373 3.501 -37.578 1.00 92.94 160 LEU A CA 1
ATOM 1257 C C . LEU A 1 160 ? 18.039 4.869 -37.750 1.00 92.94 160 LEU A C 1
ATOM 1259 O O . LEU A 1 160 ? 17.800 5.810 -36.985 1.00 92.94 160 LEU A O 1
ATOM 1263 N N . GLU A 1 161 ? 18.872 4.985 -38.778 1.00 93.31 161 GLU A N 1
ATOM 1264 C CA . GLU A 1 161 ? 19.647 6.189 -39.065 1.00 93.31 161 GLU A CA 1
ATOM 1265 C C . GLU A 1 161 ? 18.726 7.348 -39.479 1.00 93.31 161 GLU A C 1
ATOM 1267 O O . GLU A 1 161 ? 17.858 7.204 -40.341 1.00 93.31 161 GLU A O 1
ATOM 1272 N N . GLY A 1 162 ? 18.872 8.503 -38.825 1.00 87.75 162 GLY A N 1
ATOM 1273 C CA . GLY A 1 162 ? 18.052 9.695 -39.082 1.00 87.75 162 GLY A CA 1
ATOM 1274 C C . GLY A 1 162 ? 16.589 9.615 -38.616 1.00 87.75 162 GLY A C 1
ATOM 1275 O O . GLY A 1 162 ? 15.900 10.629 -38.656 1.00 87.75 162 GLY A O 1
ATOM 1276 N N . ILE A 1 163 ? 16.122 8.451 -38.147 1.00 88.62 163 ILE A N 1
ATOM 1277 C CA . ILE A 1 163 ? 14.753 8.234 -37.641 1.00 88.62 163 ILE A CA 1
ATOM 1278 C C . ILE A 1 163 ? 14.735 8.062 -36.117 1.00 88.62 163 ILE A C 1
ATOM 1280 O O . ILE A 1 163 ? 13.801 8.509 -35.456 1.00 88.62 163 ILE A O 1
ATOM 1284 N N . GLY A 1 164 ? 15.768 7.442 -35.538 1.00 89.69 164 GLY A N 1
ATOM 1285 C CA . GLY A 1 164 ? 15.793 7.106 -34.117 1.00 89.69 164 GLY A CA 1
ATOM 1286 C C . GLY A 1 164 ? 15.147 5.748 -33.849 1.00 89.69 164 GLY A C 1
ATOM 1287 O O . GLY A 1 164 ? 15.449 4.778 -34.539 1.00 89.69 164 GLY A O 1
ATOM 1288 N N . ILE A 1 165 ? 14.312 5.647 -32.815 1.00 92.50 165 ILE A N 1
ATOM 1289 C CA . ILE A 1 165 ? 13.704 4.379 -32.388 1.00 92.50 165 ILE A CA 1
ATOM 1290 C C . ILE A 1 165 ? 12.406 4.141 -33.173 1.00 92.50 165 ILE A C 1
ATOM 1292 O O . ILE A 1 165 ? 11.511 4.983 -33.153 1.00 92.50 165 ILE A O 1
ATOM 1296 N N . ALA A 1 166 ? 12.291 2.983 -33.822 1.00 91.94 166 ALA A N 1
ATOM 1297 C CA . ALA A 1 166 ? 11.126 2.567 -34.599 1.00 91.94 166 ALA A CA 1
ATOM 1298 C C . ALA A 1 166 ? 10.605 1.198 -34.136 1.00 91.94 166 ALA A C 1
ATOM 1300 O O . ALA A 1 166 ? 11.384 0.344 -33.708 1.00 91.94 166 ALA A O 1
ATOM 1301 N N . GLN A 1 167 ? 9.290 0.984 -34.232 1.00 92.69 167 GLN A N 1
ATOM 1302 C CA . GLN A 1 167 ? 8.689 -0.337 -34.029 1.00 92.69 167 GLN A CA 1
ATOM 1303 C C . GLN A 1 167 ? 9.003 -1.244 -35.223 1.00 92.69 167 GLN A C 1
ATOM 1305 O O . GLN A 1 167 ? 8.997 -0.793 -36.370 1.00 92.69 167 GLN A O 1
ATOM 1310 N N . LEU A 1 168 ? 9.291 -2.519 -34.952 1.00 92.50 168 LEU A N 1
ATOM 1311 C CA . LEU A 1 168 ? 9.697 -3.484 -35.978 1.00 92.50 168 LEU A CA 1
ATOM 1312 C C . LEU A 1 168 ? 8.612 -3.767 -37.031 1.00 92.50 168 LEU A C 1
ATOM 1314 O O . LEU A 1 168 ? 8.946 -4.088 -38.165 1.00 92.50 168 LEU A O 1
ATOM 1318 N N . ASP A 1 169 ? 7.334 -3.618 -36.687 1.00 91.44 169 ASP A N 1
ATOM 1319 C CA . ASP A 1 169 ? 6.193 -3.782 -37.601 1.00 91.44 169 ASP A CA 1
ATOM 1320 C C . ASP A 1 169 ? 6.112 -2.697 -38.691 1.00 91.44 169 ASP A C 1
ATOM 1322 O O . ASP A 1 169 ? 5.475 -2.901 -39.722 1.00 91.44 169 ASP A O 1
ATOM 1326 N N . LYS A 1 170 ? 6.799 -1.567 -38.498 1.00 90.25 170 LYS A N 1
ATOM 1327 C CA . LYS A 1 170 ? 6.914 -0.471 -39.472 1.00 90.25 170 LYS A CA 1
ATOM 1328 C C . LYS A 1 170 ? 8.176 -0.553 -40.328 1.00 90.25 170 LYS A C 1
ATOM 1330 O O . LYS A 1 170 ? 8.477 0.398 -41.052 1.00 90.25 170 LYS A O 1
ATOM 1335 N N . VAL A 1 171 ? 8.944 -1.638 -40.224 1.00 89.88 171 VAL A N 1
ATOM 1336 C CA . VAL A 1 171 ? 10.230 -1.797 -40.908 1.00 89.88 171 VAL A CA 1
ATOM 1337 C C . VAL A 1 171 ? 10.195 -3.025 -41.803 1.00 89.88 171 VAL A C 1
ATOM 1339 O O . VAL A 1 171 ? 10.062 -4.155 -41.342 1.00 89.88 171 VAL A O 1
ATOM 1342 N N . GLU A 1 172 ? 10.370 -2.798 -43.097 1.00 87.75 172 GLU A N 1
ATOM 1343 C CA . GLU A 1 172 ? 10.412 -3.845 -44.109 1.00 87.75 172 GLU A CA 1
ATOM 1344 C C . GLU A 1 172 ? 11.850 -4.019 -44.623 1.00 87.75 172 GLU A C 1
ATOM 1346 O O . GLU A 1 172 ? 12.534 -3.022 -44.888 1.00 87.75 172 GLU A O 1
ATOM 1351 N N . PRO A 1 173 ? 12.341 -5.260 -44.784 1.00 83.19 173 PRO A N 1
ATOM 1352 C CA . PRO A 1 173 ? 13.571 -5.496 -45.531 1.00 83.19 173 PRO A CA 1
ATOM 1353 C C . PRO A 1 173 ? 13.388 -5.063 -46.994 1.00 83.19 173 PRO A C 1
ATOM 1355 O O . PRO A 1 173 ? 12.276 -5.107 -47.524 1.00 83.19 173 PRO A O 1
ATOM 1358 N N . ILE A 1 174 ? 14.479 -4.620 -47.621 1.00 77.50 174 ILE A N 1
ATOM 1359 C CA . ILE A 1 174 ? 14.523 -4.293 -49.058 1.00 77.50 174 ILE A CA 1
ATOM 1360 C C . ILE A 1 174 ? 14.623 -5.574 -49.886 1.00 77.50 174 ILE A C 1
ATOM 1362 O O . ILE A 1 174 ? 15.358 -6.492 -49.453 1.00 77.50 174 ILE A O 1
#

Foldseek 3Di:
DDDDDQVRQQVVQVVVVHQGPCCCVPPPVDDDDPQCDDLVSVLVVLVVQLVVLVVVLVVCVVVVNCVDPVNVVSVVSNVVSVVVNVVSVVVVVVVVVVVCPDVVLVVLQVVLVVLLVVCCVPAPFQAWKWFQPDPPVGIDIWTFHDRWDDDPRHFIWTQTPPPGIDGSVRIGHD

Radius of gyration: 29.52 Å; Cα contacts (8 Å, |Δi|>4): 177; chains: 1; bounding box: 51×44×73 Å

Mean predicted aligned error: 16.64 Å

Secondary structure (DSSP, 8-state):
-PPPPHHHHHHHHHHTTPPPHHHHHHS----PPTT--SHHHHHHHHHHHHHHHHHHHHHHHHTT-TTSHHHHHHHHHHHHHHHHHHHHHHHHHHHHHTSS--HHHHHHHHHHHHHHHHHHHH--TT-EEEEEEETTTEEEEEEEEEEEEEETTTEEEEEETTTEEEEGGGEEE-

Organism: Aeromonas veronii (NCBI:txid654)

pLDDT: mean 85.35, std 13.84, range [42.66, 97.81]

Sequence (174 aa):
METRSIEELDRALSEMGMLTVTQMIHGQPLMRHAGVCDLDTFKQWLTMRHEESLRMKAGLIVDGKEKSELFEWVMAHHAAFSEVLVNFDSVNLLGSDVQAEQPERNHNRQLAELAVQKFNRTNAVGTKVTYLKSEIEGKQITAVVKPAYIQGDSSPMVVLEGIGIAQLDKVEPI

Solvent-accessible surface area (backbone atoms only — not comparable to full-atom values): 9782 Å² total; per-residue (Å²): 129,91,78,79,52,70,69,60,49,26,52,57,27,48,77,71,74,42,81,26,60,67,48,60,73,69,47,88,78,73,81,70,57,89,85,46,84,50,72,67,45,39,50,52,51,47,50,51,52,29,52,52,26,49,53,51,47,53,52,34,55,76,68,70,37,73,88,35,73,65,40,52,54,35,50,55,52,28,52,55,36,46,56,52,48,53,53,50,49,50,52,51,53,53,53,55,49,64,74,45,77,47,69,64,61,55,47,46,27,50,52,24,49,51,51,30,51,56,46,44,74,76,45,49,66,67,35,64,31,34,34,54,79,41,98,84,78,39,76,43,83,35,30,30,68,41,70,45,44,72,51,84,82,47,44,34,29,32,35,34,54,99,71,44,79,40,56,49,94,40,50,40,80,116